Protein AF-A0A9E4WBR9-F1 (afdb_monomer_lite)

Secondary structure (DSSP, 8-state):
------HHHHS-TT---HHHHHHHHT--SS----TTSBPTTS-SSBGGGTT--

Structure (mmCIF, N/CA/C/O backbone):
data_AF-A0A9E4WBR9-F1
#
_entry.id   AF-A0A9E4WBR9-F1
#
loop_
_atom_site.group_PDB
_atom_site.id
_atom_site.type_symbol
_atom_site.label_atom_id
_atom_site.label_alt_id
_atom_site.label_comp_id
_atom_site.label_asym_id
_atom_site.label_entity_id
_atom_site.label_seq_id
_atom_site.pdbx_PDB_ins_code
_atom_site.Cartn_x
_atom_site.Cartn_y
_atom_site.Cartn_z
_atom_site.occupancy
_atom_site.B_iso_or_equiv
_atom_site.auth_seq_id
_atom_site.auth_comp_id
_atom_site.auth_asym_id
_atom_site.auth_atom_id
_atom_site.pdbx_PDB_model_num
ATOM 1 N N . MET A 1 1 ? -1.912 10.010 -32.623 1.00 49.81 1 MET A N 1
ATOM 2 C CA . MET A 1 1 ? -2.748 9.371 -31.585 1.00 49.81 1 MET A CA 1
ATOM 3 C C . MET A 1 1 ? -1.834 8.508 -30.725 1.00 49.81 1 MET A C 1
ATOM 5 O O . MET A 1 1 ? -1.554 7.385 -31.111 1.00 49.81 1 MET A O 1
ATOM 9 N N . SER A 1 2 ? -1.280 9.038 -29.628 1.00 59.59 2 SER A N 1
ATOM 10 C CA . SER A 1 2 ? -0.442 8.228 -28.731 1.00 59.59 2 SER A CA 1
ATOM 11 C C . SER A 1 2 ? -1.341 7.290 -27.942 1.00 59.59 2 SER A C 1
ATOM 13 O O . SER A 1 2 ? -1.999 7.704 -26.986 1.00 59.59 2 SER A O 1
ATOM 15 N N . THR A 1 3 ? -1.420 6.038 -28.381 1.00 69.75 3 THR A N 1
ATOM 16 C CA . THR A 1 3 ? -2.062 4.970 -27.625 1.00 69.75 3 THR A CA 1
ATOM 17 C C . THR A 1 3 ? -1.365 4.883 -26.277 1.00 69.75 3 THR A C 1
ATOM 19 O O . THR A 1 3 ? -0.166 4.625 -26.216 1.00 69.75 3 THR A O 1
ATOM 22 N N . ARG A 1 4 ? -2.101 5.149 -25.195 1.00 67.12 4 ARG A N 1
ATOM 23 C CA . ARG A 1 4 ? -1.655 4.853 -23.832 1.00 67.12 4 ARG A CA 1
ATOM 24 C C . ARG A 1 4 ? -1.516 3.337 -23.729 1.00 67.12 4 ARG A C 1
ATOM 26 O O . ARG A 1 4 ? -2.475 2.662 -23.362 1.00 67.12 4 ARG A O 1
ATOM 33 N N . THR A 1 5 ? -0.374 2.792 -24.125 1.00 70.62 5 THR A N 1
ATOM 34 C CA . THR A 1 5 ? -0.062 1.391 -23.874 1.00 70.62 5 THR A CA 1
ATOM 35 C C . THR A 1 5 ? 0.000 1.204 -22.365 1.00 70.62 5 THR A C 1
ATOM 37 O O . THR A 1 5 ? 0.672 1.938 -21.638 1.00 70.62 5 THR A O 1
ATOM 40 N N . ASN A 1 6 ? -0.825 0.285 -21.874 1.00 77.06 6 ASN A N 1
ATOM 41 C CA . ASN A 1 6 ? -0.827 -0.099 -20.475 1.00 77.06 6 ASN A CA 1
ATOM 42 C C . ASN A 1 6 ? 0.489 -0.833 -20.195 1.00 77.06 6 ASN A C 1
ATOM 44 O O . ASN A 1 6 ? 0.864 -1.703 -20.973 1.00 77.06 6 ASN A O 1
ATOM 48 N N . TRP A 1 7 ? 1.158 -0.532 -19.080 1.00 75.56 7 TRP A N 1
ATOM 49 C CA . TRP A 1 7 ? 2.440 -1.142 -18.688 1.00 75.56 7 TRP A CA 1
ATOM 50 C C . TRP A 1 7 ? 2.423 -2.683 -18.745 1.00 75.56 7 TRP A C 1
ATOM 52 O O . TRP A 1 7 ? 3.433 -3.307 -19.059 1.00 75.56 7 TRP A O 1
ATOM 62 N N . TYR A 1 8 ? 1.251 -3.288 -18.513 1.00 70.31 8 TYR A N 1
ATOM 63 C CA . TYR A 1 8 ? 1.014 -4.732 -18.615 1.00 70.31 8 TYR A CA 1
ATOM 64 C C . TYR A 1 8 ? 1.184 -5.322 -20.025 1.00 70.31 8 TYR A C 1
ATOM 66 O O . TYR A 1 8 ? 1.439 -6.517 -20.143 1.00 70.31 8 TYR A O 1
ATOM 74 N N . SER A 1 9 ? 1.039 -4.525 -21.087 1.00 77.00 9 SER A N 1
ATOM 75 C CA . SER A 1 9 ? 1.271 -4.968 -22.467 1.00 77.00 9 SER A CA 1
ATOM 76 C C . SER A 1 9 ? 2.762 -5.133 -22.765 1.00 77.00 9 SER A C 1
ATOM 78 O O . SER A 1 9 ? 3.145 -6.077 -23.447 1.00 77.00 9 SER A O 1
ATOM 80 N N . ASP A 1 10 ? 3.597 -4.257 -22.204 1.00 76.38 10 ASP A N 1
ATOM 81 C CA . ASP A 1 10 ? 5.055 -4.301 -22.353 1.00 76.38 10 ASP A CA 1
ATOM 82 C C . ASP A 1 10 ? 5.730 -5.250 -21.340 1.00 76.38 10 ASP A C 1
ATOM 84 O O . ASP A 1 10 ? 6.858 -5.691 -21.552 1.00 76.38 10 ASP A O 1
ATOM 88 N N . HIS A 1 11 ? 5.044 -5.596 -20.242 1.00 78.50 11 HIS A N 1
ATOM 89 C CA . HIS A 1 11 ? 5.581 -6.431 -19.160 1.00 78.50 11 HIS A CA 1
ATOM 90 C C . HIS A 1 11 ? 4.612 -7.568 -18.783 1.00 78.50 11 HIS A C 1
ATOM 92 O O . HIS A 1 11 ? 3.877 -7.461 -17.796 1.00 78.50 11 HIS A O 1
ATOM 98 N N . PRO A 1 12 ? 4.606 -8.686 -19.538 1.00 80.00 12 PRO A N 1
ATOM 99 C CA . PRO A 1 12 ? 3.825 -9.867 -19.178 1.00 80.00 12 PRO A CA 1
ATOM 100 C C . PRO A 1 12 ? 4.328 -10.482 -17.862 1.00 80.00 12 PRO A C 1
ATOM 102 O O . PRO A 1 12 ? 5.472 -10.280 -17.464 1.00 80.00 12 PRO A O 1
ATOM 105 N N . ALA A 1 13 ? 3.512 -11.299 -17.189 1.00 77.00 13 ALA A N 1
ATOM 106 C CA . ALA A 1 13 ? 3.877 -11.923 -15.905 1.00 77.00 13 ALA A CA 1
ATOM 107 C C . ALA A 1 13 ? 5.151 -12.802 -15.964 1.00 77.00 13 ALA A C 1
ATOM 109 O O . ALA A 1 13 ? 5.808 -13.031 -14.942 1.00 77.00 13 ALA A O 1
ATOM 110 N N . ALA A 1 14 ? 5.507 -13.266 -17.166 1.00 80.62 14 ALA A N 1
ATOM 111 C CA . ALA A 1 14 ? 6.732 -14.005 -17.462 1.00 80.62 14 ALA A CA 1
ATOM 112 C C . ALA A 1 14 ? 7.960 -13.106 -17.725 1.00 80.62 14 ALA A C 1
ATOM 114 O O . ALA A 1 14 ? 9.035 -13.622 -18.011 1.00 80.62 14 ALA A O 1
ATOM 115 N N . CYS A 1 15 ? 7.831 -11.778 -17.651 1.00 83.06 15 CYS A N 1
ATOM 116 C CA . CYS A 1 15 ? 8.933 -10.851 -17.891 1.00 83.06 15 CYS A CA 1
ATOM 117 C C . CYS A 1 15 ? 10.030 -11.010 -16.824 1.00 83.06 15 CYS A C 1
ATOM 119 O O . CYS A 1 15 ? 9.767 -10.963 -15.619 1.00 83.06 15 CYS A O 1
ATOM 121 N N . THR A 1 16 ? 11.269 -11.188 -17.282 1.00 81.31 16 THR A N 1
ATOM 122 C CA . THR A 1 16 ? 12.467 -11.401 -16.453 1.00 81.31 16 THR A CA 1
ATOM 123 C C . THR A 1 16 ? 13.449 -10.228 -16.514 1.00 81.31 16 THR A C 1
ATOM 125 O O . THR A 1 16 ? 14.603 -10.366 -16.114 1.00 81.31 16 THR A O 1
ATOM 128 N N . CYS A 1 17 ? 13.017 -9.058 -17.002 1.00 87.12 17 CYS A N 1
ATOM 129 C CA . CYS A 1 17 ? 13.882 -7.883 -17.066 1.00 87.12 17 CYS A CA 1
ATOM 130 C C . CYS A 1 17 ? 14.332 -7.443 -15.661 1.00 87.12 17 CYS A C 1
ATOM 132 O O . CYS A 1 17 ? 13.632 -7.657 -14.665 1.00 87.12 17 CYS A O 1
ATOM 134 N N . ALA A 1 18 ? 15.499 -6.798 -15.584 1.00 84.19 18 ALA A N 1
ATOM 135 C CA . ALA A 1 18 ? 16.106 -6.381 -14.319 1.00 84.19 18 ALA A CA 1
ATOM 136 C C . ALA A 1 18 ? 15.146 -5.544 -13.449 1.00 84.19 18 ALA A C 1
ATOM 138 O O . ALA A 1 18 ? 15.053 -5.772 -12.246 1.00 84.19 18 ALA A O 1
ATOM 139 N N . TYR A 1 19 ? 14.354 -4.663 -14.072 1.00 82.75 19 TYR A N 1
ATOM 140 C CA . TYR A 1 19 ? 13.345 -3.843 -13.396 1.00 82.75 19 TYR A CA 1
ATOM 141 C C . TYR A 1 19 ? 12.223 -4.671 -12.745 1.00 82.75 19 TYR A C 1
ATOM 143 O O . TYR A 1 19 ? 11.865 -4.450 -11.587 1.00 82.75 19 TYR A O 1
ATOM 151 N N . CYS A 1 20 ? 11.664 -5.652 -13.463 1.00 82.62 20 CYS A N 1
ATOM 152 C CA . CYS A 1 20 ? 10.630 -6.537 -12.920 1.00 82.62 20 CYS A CA 1
ATOM 153 C C . CYS A 1 20 ? 11.175 -7.445 -11.812 1.00 82.62 20 CYS A C 1
ATOM 155 O O . CYS A 1 20 ? 10.455 -7.734 -10.854 1.00 82.62 20 CYS A O 1
ATOM 157 N N . ASN A 1 21 ? 12.434 -7.875 -11.919 1.00 84.69 21 A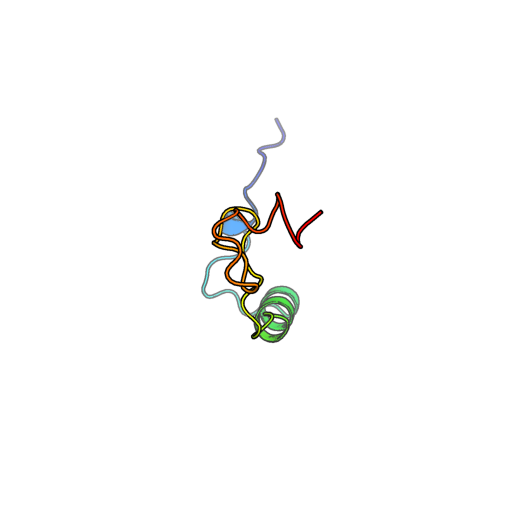SN A N 1
ATOM 158 C CA . ASN A 1 21 ? 13.089 -8.672 -10.887 1.00 84.69 21 ASN A CA 1
ATOM 159 C C . ASN A 1 21 ? 13.304 -7.861 -9.595 1.00 84.69 21 ASN A C 1
ATOM 161 O O . ASN A 1 21 ? 12.937 -8.312 -8.514 1.00 84.69 21 ASN A O 1
ATOM 165 N N . GLU A 1 22 ? 13.789 -6.624 -9.711 1.00 82.69 22 GLU A N 1
ATOM 166 C CA . GLU A 1 22 ? 13.971 -5.710 -8.575 1.00 82.69 22 GLU A CA 1
ATOM 167 C C . GLU A 1 22 ? 12.640 -5.368 -7.878 1.00 82.69 22 GLU A C 1
ATOM 169 O O . GLU A 1 22 ? 12.522 -5.411 -6.655 1.00 82.69 22 GLU A O 1
ATOM 174 N N . LYS A 1 23 ? 11.573 -5.118 -8.645 1.00 80.38 23 LYS A N 1
ATOM 175 C CA . LYS A 1 23 ? 10.225 -4.906 -8.086 1.00 80.38 23 LYS A CA 1
ATOM 176 C C . LYS A 1 23 ? 9.707 -6.103 -7.284 1.00 80.38 23 LYS A C 1
ATOM 178 O O . LYS A 1 23 ? 8.979 -5.903 -6.312 1.00 80.38 23 LYS A O 1
ATOM 183 N N . ARG A 1 24 ? 10.035 -7.333 -7.699 1.00 79.19 24 ARG A N 1
ATOM 184 C CA . ARG A 1 24 ? 9.612 -8.569 -7.017 1.00 79.19 24 ARG A CA 1
ATOM 185 C C . ARG A 1 24 ? 10.318 -8.749 -5.679 1.00 79.19 24 ARG A C 1
ATOM 187 O O . ARG A 1 24 ? 9.650 -9.149 -4.727 1.00 79.19 24 ARG A O 1
ATOM 194 N N . THR A 1 25 ? 11.615 -8.445 -5.613 1.00 75.94 25 THR A N 1
ATOM 195 C CA . THR A 1 25 ? 12.415 -8.526 -4.380 1.00 75.94 25 THR A CA 1
ATOM 196 C C . THR A 1 25 ? 12.083 -7.405 -3.394 1.00 75.94 25 THR A C 1
ATOM 198 O O . THR A 1 25 ? 12.221 -7.595 -2.192 1.00 75.94 25 THR A O 1
ATOM 201 N N . MET A 1 26 ? 11.569 -6.267 -3.871 1.00 69.06 26 MET A N 1
ATOM 202 C CA . MET A 1 26 ? 11.130 -5.141 -3.034 1.00 69.06 26 MET A CA 1
ATOM 203 C C . MET A 1 26 ? 9.702 -5.270 -2.467 1.00 69.06 26 MET A C 1
ATOM 205 O O . MET A 1 26 ? 9.152 -4.283 -1.968 1.00 69.06 26 MET A O 1
ATOM 209 N N . GLN A 1 27 ? 9.054 -6.437 -2.544 1.00 66.69 27 GLN A N 1
ATOM 210 C CA . GLN A 1 27 ? 7.724 -6.598 -1.953 1.00 66.69 27 GLN A CA 1
ATOM 211 C C . GLN A 1 27 ? 7.800 -6.503 -0.420 1.00 66.69 27 GLN A C 1
ATOM 213 O O . GLN A 1 27 ? 8.508 -7.290 0.202 1.00 66.69 27 GLN A O 1
ATOM 218 N N . PRO A 1 28 ? 7.075 -5.564 0.215 1.00 66.12 28 PRO A N 1
ATOM 219 C CA . PRO A 1 28 ? 7.060 -5.472 1.667 1.00 66.12 28 PRO A CA 1
ATOM 220 C C . PRO A 1 28 ? 6.330 -6.685 2.256 1.00 66.12 28 PRO A C 1
ATOM 222 O O . PRO A 1 28 ? 5.139 -6.872 2.012 1.00 66.12 28 PRO A O 1
ATOM 225 N N . GLU A 1 29 ? 7.040 -7.482 3.054 1.00 65.88 29 GLU A N 1
ATOM 226 C CA . GLU A 1 29 ? 6.496 -8.664 3.738 1.00 65.88 29 GLU A CA 1
ATOM 227 C C . GLU A 1 29 ? 5.507 -8.281 4.852 1.00 65.88 29 GLU A C 1
ATOM 229 O O . GLU A 1 29 ? 4.600 -9.039 5.198 1.00 65.88 29 GLU A O 1
ATOM 234 N N . GLN A 1 30 ? 5.625 -7.065 5.396 1.00 65.56 30 GLN A N 1
ATOM 235 C CA . GLN A 1 30 ? 4.695 -6.560 6.397 1.00 65.56 30 GLN A CA 1
ATOM 236 C C . GLN A 1 30 ? 3.433 -5.996 5.737 1.00 65.56 30 GLN A C 1
ATOM 238 O O . GLN A 1 30 ? 3.422 -4.889 5.187 1.00 65.56 30 GLN A O 1
ATOM 243 N N . GLY A 1 31 ? 2.335 -6.746 5.845 1.00 68.12 31 GLY A N 1
ATOM 244 C CA . GLY A 1 31 ? 0.999 -6.306 5.459 1.00 68.12 31 GLY A CA 1
ATOM 245 C C . GLY A 1 31 ? 0.656 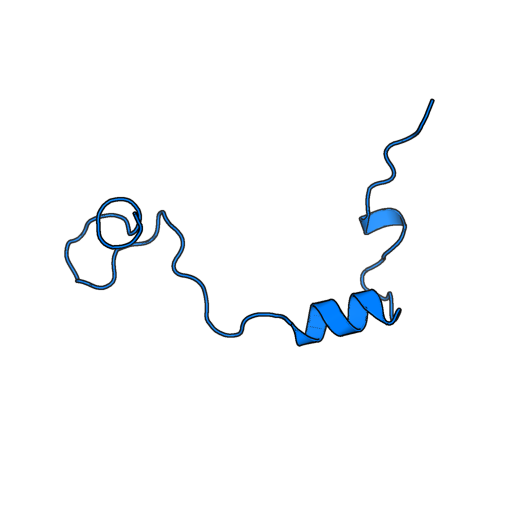-4.954 6.086 1.00 68.12 31 GLY A C 1
ATOM 246 O O . GLY A 1 31 ? 0.393 -4.846 7.284 1.00 68.12 31 GLY A O 1
ATOM 247 N N . LYS A 1 32 ? 0.652 -3.899 5.268 1.00 77.12 32 LYS A N 1
ATOM 248 C CA . LYS A 1 32 ? 0.218 -2.568 5.697 1.00 77.12 32 LYS A CA 1
ATOM 249 C C . LYS A 1 32 ? -1.239 -2.667 6.141 1.00 77.12 32 LYS A C 1
ATOM 251 O O . LYS A 1 32 ? -2.101 -3.033 5.341 1.00 77.12 32 LYS A O 1
ATOM 256 N N . ILE A 1 33 ? -1.526 -2.315 7.397 1.00 81.81 33 ILE A N 1
ATOM 257 C CA . ILE A 1 33 ? -2.909 -2.191 7.866 1.00 81.81 33 ILE A CA 1
ATOM 258 C C . ILE A 1 33 ? -3.626 -1.193 6.954 1.00 81.81 33 ILE A C 1
ATOM 260 O O . ILE A 1 33 ? -3.281 -0.012 6.874 1.00 81.81 33 ILE A O 1
ATOM 264 N N . GLY A 1 34 ? -4.627 -1.690 6.228 1.00 86.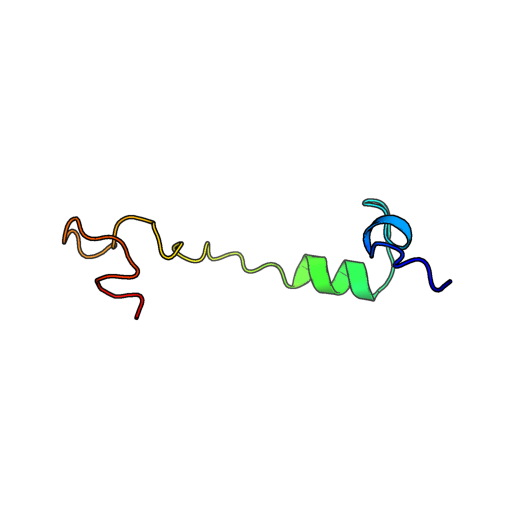44 34 GLY A N 1
ATOM 265 C CA . GLY A 1 34 ? -5.426 -0.857 5.344 1.00 86.44 34 GLY A CA 1
ATOM 266 C C . GLY A 1 34 ? -6.150 0.229 6.141 1.00 86.44 34 GLY A C 1
ATOM 267 O O . GLY A 1 34 ? -6.679 -0.026 7.222 1.00 86.44 34 GLY A O 1
ATOM 268 N N . ARG A 1 35 ? -6.261 1.441 5.583 1.00 89.12 35 ARG A N 1
ATOM 269 C CA . ARG A 1 35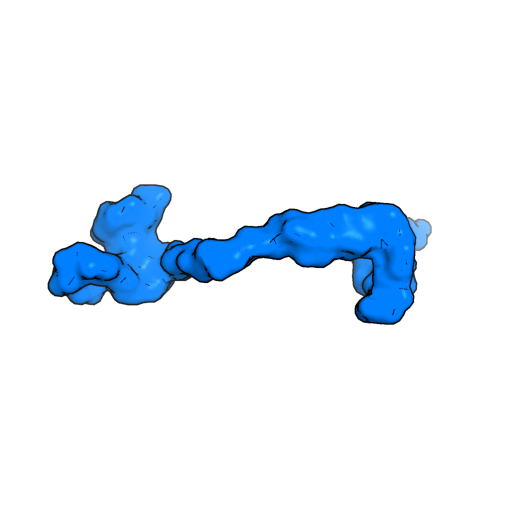 ? -6.939 2.581 6.237 1.00 89.12 35 ARG A CA 1
ATOM 270 C C . ARG A 1 35 ? -8.360 2.264 6.734 1.00 89.12 35 ARG A C 1
ATOM 272 O O . ARG A 1 35 ? -8.812 2.840 7.721 1.00 89.12 35 ARG A O 1
ATOM 279 N N . ASN A 1 36 ? -9.078 1.355 6.076 1.00 90.62 36 ASN A N 1
ATOM 280 C CA . ASN A 1 36 ? -10.434 0.957 6.470 1.00 90.62 36 ASN A CA 1
ATOM 281 C C . ASN A 1 36 ? -10.497 -0.235 7.441 1.00 90.62 36 ASN A C 1
ATOM 283 O O . ASN A 1 36 ? -11.584 -0.502 7.954 1.00 90.62 36 ASN A O 1
ATOM 287 N N . ALA A 1 37 ? -9.388 -0.936 7.692 1.00 90.75 37 ALA A N 1
ATOM 288 C CA . ALA A 1 37 ? -9.350 -2.077 8.604 1.00 90.75 37 ALA A CA 1
ATOM 289 C C . ALA A 1 37 ? -9.627 -1.642 10.052 1.00 90.75 37 ALA A C 1
ATOM 291 O O . ALA A 1 37 ? -9.513 -0.460 10.389 1.00 90.75 37 ALA A O 1
ATOM 292 N N . LYS A 1 38 ? -10.014 -2.584 10.920 1.00 91.12 38 LYS A N 1
ATOM 293 C CA . LYS A 1 38 ? -10.164 -2.311 12.357 1.00 91.12 38 LYS A CA 1
ATOM 294 C C . LYS A 1 38 ? -8.820 -1.884 12.949 1.00 91.12 38 LYS A C 1
ATOM 296 O O . LYS A 1 38 ? -7.779 -2.436 12.606 1.00 91.12 38 LYS A O 1
ATOM 301 N N . CYS A 1 39 ? -8.854 -0.881 13.821 1.00 91.69 39 CYS A N 1
ATOM 302 C CA . CYS A 1 39 ? -7.654 -0.388 14.476 1.00 91.69 39 CYS A CA 1
ATOM 303 C C . CYS A 1 39 ? -7.151 -1.408 15.518 1.00 91.69 39 CYS A C 1
ATOM 305 O O . CYS A 1 39 ? -7.964 -1.873 16.320 1.00 91.69 39 CYS A O 1
ATOM 307 N N . PRO A 1 40 ? -5.841 -1.720 15.560 1.00 89.00 40 PRO A N 1
ATOM 308 C CA . PRO A 1 40 ? -5.293 -2.757 16.440 1.00 89.00 40 PRO A CA 1
ATOM 309 C C . PRO A 1 40 ? -5.336 -2.402 17.936 1.00 89.00 40 PRO A C 1
ATOM 311 O O . PRO A 1 40 ? -5.132 -3.264 18.775 1.00 89.00 40 PRO A O 1
ATOM 314 N N . CYS A 1 41 ? -5.657 -1.158 18.300 1.00 90.06 41 CYS A N 1
ATOM 315 C CA . CYS A 1 41 ? -5.819 -0.725 19.692 1.00 90.06 41 CYS A CA 1
ATOM 316 C C . CYS A 1 41 ? -7.151 -1.157 20.346 1.00 90.06 41 CYS A C 1
ATOM 318 O O . CYS A 1 41 ? -7.537 -0.589 21.363 1.00 90.06 41 CYS A O 1
ATOM 320 N N . ASN A 1 42 ? -7.911 -2.073 19.733 1.00 82.25 42 ASN A N 1
ATOM 321 C CA . ASN A 1 42 ? -9.230 -2.536 20.196 1.00 82.25 42 ASN A CA 1
ATOM 322 C C . ASN A 1 42 ? -10.296 -1.441 20.418 1.00 82.25 42 ASN A C 1
ATOM 324 O O . ASN A 1 42 ? -11.358 -1.698 20.970 1.00 82.25 42 ASN A O 1
ATOM 328 N N . SER A 1 43 ? -10.089 -0.236 19.880 1.00 85.25 43 SER A N 1
ATOM 329 C CA . SER A 1 43 ? -11.047 0.879 19.948 1.00 85.25 43 SER A CA 1
ATOM 330 C C . SER A 1 43 ? -12.358 0.638 19.172 1.00 85.25 43 SER A C 1
ATOM 332 O O . SER A 1 43 ? -13.264 1.470 19.241 1.00 85.25 43 SER A O 1
ATOM 334 N N . GLY A 1 44 ? -12.438 -0.398 18.330 1.00 88.50 44 GLY A N 1
ATOM 335 C CA . GLY A 1 44 ? -13.566 -0.633 17.414 1.00 88.50 44 GLY A CA 1
ATOM 336 C C . GLY A 1 44 ? -13.654 0.341 16.225 1.00 88.50 44 GLY A C 1
ATOM 337 O O . GLY A 1 44 ? -14.435 0.123 15.300 1.00 88.50 44 GLY A O 1
ATOM 338 N N . LYS A 1 45 ? -12.831 1.397 16.193 1.00 90.75 45 LYS A N 1
ATOM 339 C CA . LYS A 1 45 ? -12.772 2.384 15.102 1.00 90.75 45 LYS A CA 1
ATOM 340 C C . LYS A 1 45 ? -11.938 1.862 13.923 1.00 90.75 45 LYS A C 1
ATOM 342 O O . LYS A 1 45 ? -11.021 1.060 14.095 1.00 90.75 45 LYS A O 1
ATOM 347 N N . LYS A 1 46 ? -12.229 2.348 12.708 1.00 92.00 46 LYS A N 1
ATOM 348 C CA . LYS A 1 46 ? -11.385 2.109 11.516 1.00 92.00 46 LYS A CA 1
ATOM 349 C C . LYS A 1 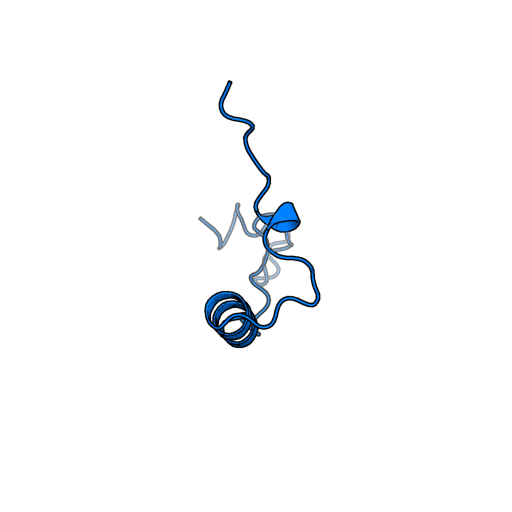46 ? -10.000 2.735 11.721 1.00 92.00 46 LYS A C 1
ATOM 351 O O . LYS A 1 46 ? -9.924 3.816 12.305 1.00 92.00 46 LYS A O 1
ATOM 356 N N . TYR A 1 47 ? -8.939 2.115 11.200 1.00 92.44 47 TYR A N 1
ATOM 357 C CA . TYR A 1 47 ? -7.548 2.559 11.356 1.00 92.44 47 TYR A CA 1
ATOM 358 C C . TYR A 1 47 ? -7.383 4.038 10.986 1.00 92.44 47 TYR A C 1
ATOM 360 O O . TYR A 1 47 ? -6.883 4.811 11.798 1.00 92.44 47 TYR A O 1
ATOM 368 N N . LYS A 1 48 ? -7.963 4.479 9.861 1.00 92.00 48 LYS A N 1
ATOM 369 C CA . LYS A 1 48 ? -7.948 5.885 9.413 1.00 92.00 48 LYS A CA 1
ATOM 370 C C . LYS A 1 48 ? -8.598 6.903 10.357 1.00 92.00 48 LYS A C 1
ATOM 372 O O . LYS A 1 48 ? -8.427 8.097 10.177 1.00 92.00 48 LYS A O 1
ATOM 377 N N . ARG A 1 49 ? -9.434 6.456 11.299 1.00 92.00 49 ARG A N 1
ATOM 378 C CA . ARG A 1 49 ? -10.130 7.306 12.286 1.00 92.00 49 ARG A CA 1
ATOM 379 C C . ARG A 1 49 ? -9.527 7.185 13.687 1.00 92.00 49 ARG A C 1
ATOM 381 O O . ARG A 1 49 ? -10.132 7.638 14.654 1.00 92.00 49 ARG A O 1
ATOM 388 N N . CYS A 1 50 ? -8.395 6.501 13.811 1.00 91.94 50 CYS A N 1
ATOM 389 C CA . CYS A 1 50 ? -7.741 6.253 15.082 1.00 91.94 50 CYS A CA 1
ATOM 390 C C . CYS A 1 50 ? -6.231 6.473 14.928 1.00 91.94 50 CYS A C 1
ATOM 392 O O . CYS A 1 50 ? -5.800 7.619 14.966 1.00 91.94 50 CYS A O 1
ATOM 394 N N . HIS A 1 51 ? -5.443 5.423 14.686 1.00 87.75 51 HIS A N 1
ATOM 395 C CA . HIS A 1 51 ? -3.979 5.523 14.586 1.00 87.75 51 HIS A CA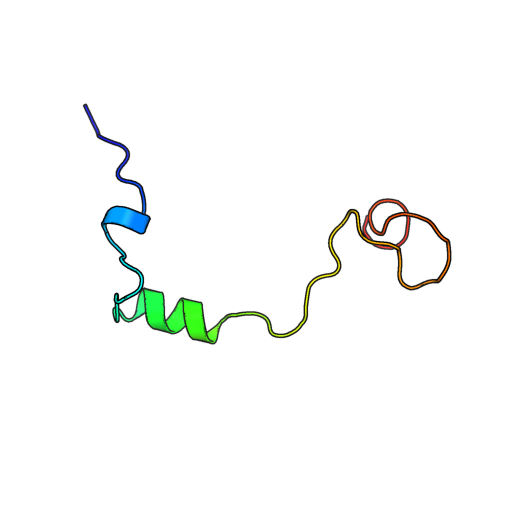 1
ATOM 396 C C . HIS A 1 51 ? -3.456 5.835 13.172 1.00 87.75 51 HIS A C 1
ATOM 398 O O . HIS A 1 51 ? -2.275 6.103 13.001 1.00 87.75 51 HIS A O 1
ATOM 404 N N . GLY A 1 52 ? -4.310 5.803 12.151 1.00 80.62 52 GLY A N 1
ATOM 405 C CA . GLY A 1 52 ? -3.930 5.975 10.748 1.00 80.62 52 GLY A CA 1
ATOM 406 C C . GLY A 1 52 ? -4.262 7.348 10.172 1.00 80.62 52 GLY A C 1
ATOM 407 O O . GLY A 1 52 ? -4.928 7.365 9.134 1.00 80.62 52 GLY A O 1
ATOM 408 N N . LYS A 1 53 ? -3.870 8.441 10.853 1.00 67.56 53 LYS A N 1
ATOM 409 C CA . LYS A 1 53 ? -4.083 9.834 10.395 1.00 67.56 53 LYS A CA 1
ATOM 410 C C . LYS A 1 53 ? -3.885 10.012 8.876 1.00 67.56 53 LYS A C 1
ATOM 412 O O . LYS A 1 53 ? -3.002 9.369 8.259 1.00 67.56 53 LYS A O 1
#

pLDDT: mean 79.91, std 9.71, range [49.81, 92.44]

Sequence (53 aa):
MSTRTNWYSDHPAACTCAYCNEKRTMQPEQGKIGRNAKCPCNSGKKYKRCHGK

Radius of gyration: 18.32 Å; chains: 1; bounding box: 30×24×52 Å

Foldseek 3Di:
DPPPPDVCVVAPPPDPDPVVVVVVVPDDPDDDQDQQHQPPVPPRHRCVVPVND